Protein AF-A0A8D8XAL0-F1 (afdb_monomer_lite)

Foldseek 3Di:
DVVVVVVVVVVLVVVCVVPVVVSVVVVVVVVVVVVCCVVVVDPDPVDDPVVVVVVVVVVVVVVVVVVDDPPDVDDQDAEEQAQDPCVNCVVSVVVVCVVNVVVHHYHYDD

Organism: NCBI:txid428564

pLDDT: mean 86.27, std 8.91, range [58.38, 97.19]

Structure (mmCIF, N/CA/C/O backbone):
data_AF-A0A8D8XAL0-F1
#
_entry.id   AF-A0A8D8XAL0-F1
#
loop_
_atom_site.group_PDB
_atom_site.id
_atom_site.type_symbol
_atom_site.label_atom_id
_atom_site.label_alt_id
_atom_site.label_comp_id
_atom_site.label_asym_id
_atom_site.label_entity_id
_atom_site.label_seq_id
_atom_site.pdbx_PDB_ins_code
_atom_site.Cartn_x
_atom_site.Cartn_y
_atom_site.Cartn_z
_atom_site.occupancy
_atom_site.B_iso_or_equiv
_atom_site.auth_seq_id
_atom_site.auth_comp_id
_atom_site.auth_asym_id
_atom_site.auth_atom_id
_atom_site.pdbx_PDB_model_num
ATOM 1 N N . MET A 1 1 ? -0.672 12.861 -14.312 1.00 71.56 1 MET A N 1
ATOM 2 C CA . MET A 1 1 ? -0.509 11.414 -14.587 1.00 71.56 1 MET A CA 1
ATOM 3 C C . MET A 1 1 ? -0.178 11.139 -16.054 1.00 71.56 1 MET A C 1
ATOM 5 O O . MET A 1 1 ? 0.806 10.463 -16.315 1.00 71.56 1 MET A O 1
ATOM 9 N N . TRP A 1 2 ? -0.916 11.727 -17.004 1.00 88.50 2 TRP A N 1
ATOM 10 C CA . TRP A 1 2 ? -0.699 11.551 -18.450 1.00 88.50 2 TRP A CA 1
ATOM 11 C C . TRP A 1 2 ? 0.714 11.896 -18.945 1.00 88.50 2 TRP A C 1
ATOM 13 O O . TRP A 1 2 ? 1.293 11.114 -19.688 1.00 88.50 2 TRP A O 1
ATOM 23 N N . LEU A 1 3 ? 1.303 13.001 -18.471 1.00 94.25 3 LEU A N 1
ATOM 24 C CA . LEU A 1 3 ? 2.661 13.411 -18.860 1.00 94.25 3 LEU A CA 1
ATOM 25 C C . LEU A 1 3 ? 3.736 12.396 -18.430 1.00 94.25 3 LEU A C 1
ATOM 27 O O . LEU A 1 3 ? 4.666 12.099 -19.177 1.00 94.25 3 LEU A O 1
ATOM 31 N N . SER A 1 4 ? 3.598 11.835 -17.227 1.00 94.88 4 SER A N 1
ATOM 32 C CA . SER A 1 4 ? 4.514 10.812 -16.713 1.00 94.88 4 SER A CA 1
ATOM 33 C C . SER A 1 4 ? 4.370 9.500 -17.483 1.00 94.88 4 SER A C 1
ATOM 35 O O . SER A 1 4 ? 5.372 8.853 -17.774 1.00 94.88 4 SER A O 1
ATOM 37 N N . LEU A 1 5 ? 3.139 9.137 -17.863 1.00 93.75 5 LEU A N 1
ATOM 38 C CA . LEU A 1 5 ? 2.870 7.954 -18.679 1.00 93.75 5 LEU A CA 1
ATOM 39 C C . LEU A 1 5 ? 3.490 8.093 -20.076 1.00 93.75 5 LEU A C 1
ATOM 41 O O . LEU A 1 5 ? 4.211 7.199 -20.514 1.00 93.75 5 LEU A O 1
ATOM 45 N N . SER A 1 6 ? 3.278 9.229 -20.750 1.00 95.88 6 SER A N 1
ATOM 46 C CA . SER A 1 6 ? 3.880 9.483 -22.063 1.00 95.88 6 SER A CA 1
ATOM 47 C C . SER A 1 6 ? 5.408 9.520 -21.996 1.00 95.88 6 SER A C 1
ATOM 49 O O . SER A 1 6 ? 6.071 8.980 -22.878 1.00 95.88 6 SER A O 1
ATOM 51 N N . GLY A 1 7 ? 5.974 10.099 -20.932 1.00 96.50 7 GLY A N 1
ATOM 52 C CA . GLY A 1 7 ? 7.421 10.129 -20.713 1.00 96.50 7 GLY A CA 1
ATOM 53 C C . GLY A 1 7 ? 8.024 8.737 -20.510 1.00 96.50 7 GLY A C 1
ATOM 54 O O . GLY A 1 7 ? 9.049 8.422 -21.110 1.00 96.50 7 GLY A O 1
ATOM 55 N N . ALA A 1 8 ? 7.369 7.874 -19.728 1.00 94.62 8 ALA A N 1
ATOM 56 C CA . ALA A 1 8 ? 7.817 6.497 -19.521 1.00 94.62 8 ALA A CA 1
ATOM 57 C C . ALA A 1 8 ? 7.796 5.679 -20.825 1.00 94.62 8 ALA A C 1
ATOM 59 O O . ALA A 1 8 ? 8.757 4.964 -21.122 1.00 94.62 8 ALA A O 1
ATOM 60 N N . ILE A 1 9 ? 6.741 5.824 -21.637 1.00 95.69 9 ILE A N 1
ATOM 61 C CA . ILE A 1 9 ? 6.632 5.152 -22.941 1.00 95.69 9 ILE A CA 1
ATOM 62 C C . ILE A 1 9 ? 7.744 5.630 -23.877 1.00 95.69 9 ILE A C 1
ATOM 64 O O . ILE A 1 9 ? 8.467 4.805 -24.435 1.00 95.69 9 ILE A O 1
ATOM 68 N N . LEU A 1 10 ? 7.928 6.948 -24.005 1.00 96.56 10 LEU A N 1
ATOM 69 C C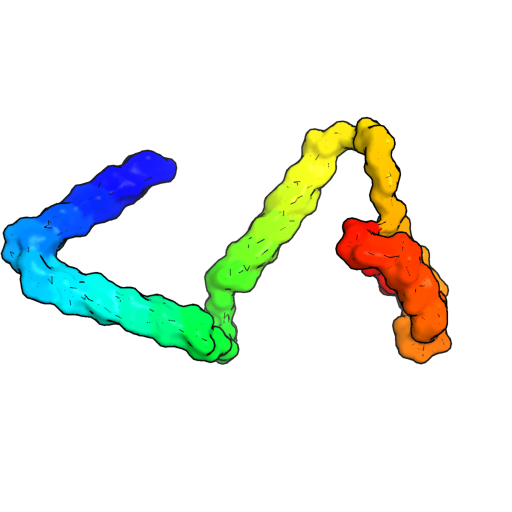A . LEU A 1 10 ? 8.963 7.526 -24.861 1.00 96.56 10 LEU A CA 1
ATOM 70 C C . LEU A 1 10 ? 10.366 7.056 -24.448 1.00 96.56 10 LEU A C 1
ATOM 72 O O . LEU A 1 10 ? 11.148 6.645 -25.301 1.00 96.56 10 LEU A O 1
ATOM 76 N N . CYS A 1 11 ? 10.665 7.057 -23.146 1.00 94.38 11 CYS A N 1
ATOM 77 C CA . CYS A 1 11 ? 11.941 6.579 -22.612 1.00 94.38 11 CYS A CA 1
ATOM 78 C C . CYS A 1 11 ? 12.196 5.109 -22.980 1.00 94.38 11 CYS A C 1
ATOM 80 O O . CYS A 1 11 ? 13.262 4.769 -23.493 1.00 94.38 11 CYS A O 1
ATOM 82 N N . THR A 1 12 ? 11.186 4.255 -22.802 1.00 92.94 12 THR A N 1
ATOM 83 C CA . THR A 1 12 ? 11.281 2.830 -23.141 1.00 92.94 12 THR A CA 1
ATOM 84 C C . THR A 1 12 ? 11.560 2.637 -24.633 1.00 92.94 12 THR A C 1
ATOM 86 O O . THR A 1 12 ? 12.460 1.884 -24.995 1.00 92.94 12 THR A O 1
ATOM 89 N N . VAL A 1 13 ? 10.860 3.368 -25.508 1.00 95.81 13 VAL A N 1
ATOM 90 C CA . VAL A 1 13 ? 11.074 3.302 -26.964 1.00 95.81 13 VAL A CA 1
ATOM 91 C C . VAL A 1 13 ? 12.504 3.701 -27.333 1.00 95.81 13 VAL A C 1
ATOM 93 O O . VAL A 1 13 ? 13.165 2.982 -28.078 1.00 95.81 13 VAL A O 1
ATOM 96 N N . VAL A 1 14 ? 13.015 4.805 -26.779 1.00 95.62 14 VAL A N 1
ATOM 97 C CA . VAL A 1 14 ? 14.382 5.271 -27.057 1.00 95.62 14 VAL A CA 1
ATOM 98 C C . VAL A 1 14 ? 15.433 4.259 -26.583 1.00 95.62 14 VAL A C 1
ATOM 100 O O . VAL A 1 14 ? 16.397 4.016 -27.307 1.00 95.62 14 VAL A O 1
ATOM 103 N N . MET A 1 15 ? 15.240 3.604 -25.431 1.00 95.00 15 MET A N 1
ATOM 104 C CA . MET A 1 15 ? 16.148 2.540 -24.969 1.00 95.00 15 MET A CA 1
ATOM 105 C C . MET A 1 15 ? 16.242 1.378 -25.969 1.00 95.00 15 MET A C 1
ATOM 107 O O . MET A 1 15 ? 17.344 0.911 -26.261 1.00 95.00 15 MET A O 1
ATOM 111 N N . PHE A 1 16 ? 15.110 0.942 -26.532 1.00 94.31 16 PHE A N 1
ATOM 112 C CA . PHE A 1 16 ? 15.084 -0.115 -27.548 1.00 94.31 16 PHE A CA 1
ATOM 113 C C . PHE A 1 16 ? 15.729 0.309 -28.873 1.00 94.31 16 PHE A C 1
ATOM 115 O O . PHE A 1 16 ? 16.386 -0.517 -29.507 1.00 94.31 16 PHE A O 1
ATOM 122 N N . LEU A 1 17 ? 15.576 1.577 -29.276 1.00 94.75 17 LEU A N 1
ATOM 123 C CA . LEU A 1 17 ? 16.189 2.114 -30.498 1.00 94.75 17 LEU A CA 1
ATOM 124 C C . LEU A 1 17 ? 17.723 2.150 -30.429 1.00 94.75 17 LEU A C 1
ATOM 126 O O . LEU A 1 17 ? 18.373 1.967 -31.454 1.00 94.75 17 LEU A O 1
ATOM 130 N N . ILE A 1 18 ? 18.302 2.375 -29.244 1.00 94.44 18 ILE A N 1
ATOM 131 C CA . ILE A 1 18 ? 19.762 2.420 -29.061 1.00 94.44 18 ILE A CA 1
ATOM 132 C C . ILE A 1 18 ? 20.358 1.007 -29.090 1.00 94.44 18 ILE A C 1
ATOM 134 O O . ILE A 1 18 ? 21.261 0.729 -29.876 1.00 94.44 18 ILE A O 1
ATOM 138 N N . CYS A 1 19 ? 19.888 0.112 -28.216 1.00 94.06 19 CYS A N 1
ATOM 139 C CA . CYS A 1 19 ? 20.345 -1.276 -28.180 1.00 94.06 19 CYS A CA 1
ATOM 140 C C . CYS A 1 19 ? 19.295 -2.176 -27.525 1.00 94.06 19 CYS A C 1
ATOM 142 O O . CYS A 1 19 ? 19.104 -2.189 -26.309 1.00 94.06 19 CYS A O 1
ATOM 144 N N . TRP A 1 20 ? 18.636 -2.987 -28.347 1.00 95.00 20 TRP A N 1
ATOM 145 C CA . TRP A 1 20 ? 17.563 -3.870 -27.898 1.00 95.00 20 TRP A CA 1
ATOM 146 C C . TRP A 1 20 ? 18.029 -4.968 -26.923 1.00 95.00 20 TRP A C 1
ATOM 148 O O . TRP A 1 20 ? 17.284 -5.333 -26.016 1.00 95.00 20 TRP A O 1
ATOM 158 N N . ILE A 1 21 ? 19.270 -5.458 -27.055 1.00 95.81 21 ILE A N 1
ATOM 159 C CA . ILE A 1 21 ? 19.818 -6.514 -26.182 1.00 95.81 21 ILE A CA 1
ATOM 160 C C . ILE A 1 21 ? 19.989 -5.994 -24.749 1.00 95.81 21 ILE A C 1
ATOM 162 O O . ILE A 1 21 ? 19.554 -6.638 -23.794 1.00 95.81 21 ILE A O 1
ATOM 166 N N . THR A 1 22 ? 20.593 -4.814 -24.579 1.00 94.00 22 THR A N 1
ATOM 167 C CA . THR A 1 22 ? 20.799 -4.223 -23.248 1.00 94.00 22 THR A CA 1
ATOM 168 C C . THR A 1 22 ? 19.482 -3.746 -22.632 1.00 94.00 22 THR A C 1
ATOM 170 O O . THR A 1 22 ? 19.291 -3.880 -21.421 1.00 94.00 22 THR A O 1
ATOM 173 N N . ALA A 1 23 ? 18.534 -3.270 -23.445 1.00 94.06 23 ALA A N 1
ATOM 174 C CA . ALA A 1 23 ? 17.188 -2.936 -22.985 1.00 94.06 23 ALA A CA 1
ATOM 175 C C . ALA A 1 23 ? 16.450 -4.170 -22.425 1.00 94.06 23 ALA A C 1
ATOM 177 O O . ALA A 1 23 ? 15.910 -4.117 -21.322 1.00 94.06 23 ALA A O 1
ATOM 178 N N . LEU A 1 24 ? 16.495 -5.314 -23.119 1.00 95.06 24 LEU A N 1
ATOM 179 C CA . LEU A 1 24 ? 15.897 -6.557 -22.618 1.00 95.06 24 LEU A CA 1
ATOM 180 C C . LEU A 1 24 ? 16.564 -7.047 -21.327 1.00 95.06 24 LEU A C 1
ATOM 182 O O . LEU A 1 24 ? 15.866 -7.409 -20.381 1.00 95.06 24 LEU A O 1
ATOM 186 N N . LEU A 1 25 ? 17.899 -7.015 -21.252 1.00 96.31 25 LEU A N 1
ATOM 187 C CA . LEU A 1 25 ? 18.627 -7.417 -20.044 1.00 96.31 25 LEU A CA 1
ATOM 188 C C . LEU A 1 25 ? 18.261 -6.559 -18.827 1.00 96.31 25 LEU A C 1
ATOM 190 O O . LEU A 1 25 ? 18.036 -7.098 -17.744 1.00 96.31 25 LEU A O 1
ATOM 194 N N . THR A 1 26 ? 18.170 -5.237 -18.994 1.00 94.69 26 THR A N 1
ATOM 195 C CA . THR A 1 26 ? 17.804 -4.333 -17.891 1.00 94.69 26 THR A CA 1
ATOM 196 C C . THR A 1 26 ? 16.363 -4.549 -17.433 1.00 94.69 26 THR A C 1
ATOM 198 O O . THR A 1 26 ? 16.125 -4.632 -16.229 1.00 94.69 26 THR A O 1
ATOM 201 N N . LEU A 1 27 ? 15.414 -4.733 -18.358 1.00 94.62 27 LEU A N 1
ATOM 202 C CA . LEU A 1 27 ? 14.023 -5.055 -18.019 1.00 94.62 27 LEU A CA 1
ATOM 203 C C . LEU A 1 27 ? 13.901 -6.376 -17.250 1.00 94.62 27 LEU A C 1
ATOM 205 O O . LEU A 1 27 ? 13.206 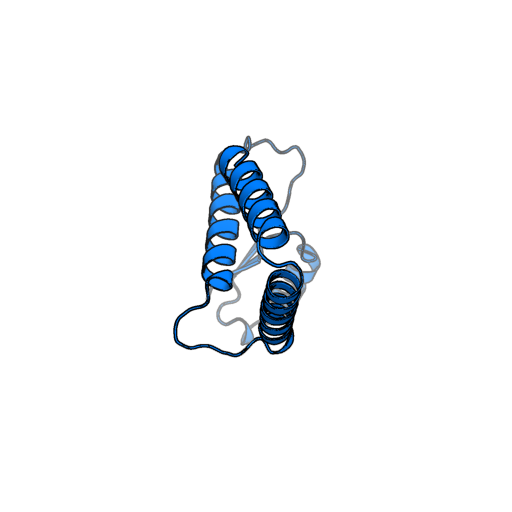-6.424 -16.235 1.00 94.62 27 LEU A O 1
ATOM 209 N N . ILE A 1 28 ? 14.600 -7.428 -17.688 1.00 96.69 28 ILE A N 1
ATOM 210 C CA . ILE A 1 28 ? 14.605 -8.729 -17.002 1.00 96.69 28 ILE A CA 1
ATOM 211 C C . ILE A 1 28 ? 15.191 -8.595 -15.593 1.00 96.69 28 ILE A C 1
ATOM 213 O O . ILE A 1 28 ? 14.613 -9.120 -14.643 1.00 96.69 28 ILE A O 1
ATOM 217 N N . LEU A 1 29 ? 16.305 -7.874 -15.434 1.00 97.19 29 LEU A N 1
ATOM 218 C CA . LEU A 1 29 ? 16.948 -7.675 -14.134 1.00 97.19 29 LEU A CA 1
ATOM 219 C C . LEU A 1 29 ? 16.032 -6.916 -13.166 1.00 97.19 29 LEU A C 1
ATOM 221 O O . LEU A 1 29 ? 15.855 -7.347 -12.026 1.00 97.19 29 LEU A O 1
ATOM 225 N N . ILE A 1 30 ? 15.414 -5.823 -13.623 1.00 95.75 30 ILE A N 1
ATOM 226 C CA . ILE A 1 30 ? 14.472 -5.034 -12.817 1.00 95.75 30 ILE A CA 1
ATOM 227 C C . ILE A 1 30 ? 13.271 -5.891 -12.405 1.00 95.75 30 ILE A C 1
ATOM 229 O O . ILE A 1 30 ? 12.879 -5.876 -11.238 1.00 95.75 30 ILE A O 1
ATOM 233 N N . LEU A 1 31 ? 12.710 -6.671 -13.334 1.00 95.88 31 LEU A N 1
ATOM 234 C CA . LEU A 1 31 ? 11.580 -7.553 -13.054 1.00 95.88 31 LEU A CA 1
ATOM 235 C C . LEU A 1 31 ? 11.954 -8.660 -12.058 1.00 95.88 31 LEU A C 1
ATOM 237 O O . LEU A 1 31 ? 11.204 -8.912 -11.117 1.00 95.88 31 LEU A O 1
ATOM 241 N N . ALA A 1 32 ? 13.126 -9.280 -12.207 1.00 96.50 32 ALA A N 1
ATOM 242 C CA . ALA A 1 32 ? 13.620 -10.287 -11.272 1.00 96.50 32 ALA A CA 1
ATOM 243 C C . ALA A 1 32 ? 13.802 -9.707 -9.862 1.00 96.50 32 ALA A C 1
ATOM 245 O O . ALA A 1 32 ? 13.325 -10.294 -8.891 1.00 96.50 32 ALA A O 1
ATOM 246 N N . LEU A 1 33 ? 14.424 -8.530 -9.744 1.00 94.50 33 LEU A N 1
ATOM 247 C CA . LEU A 1 33 ? 14.592 -7.840 -8.465 1.00 94.50 33 LEU A CA 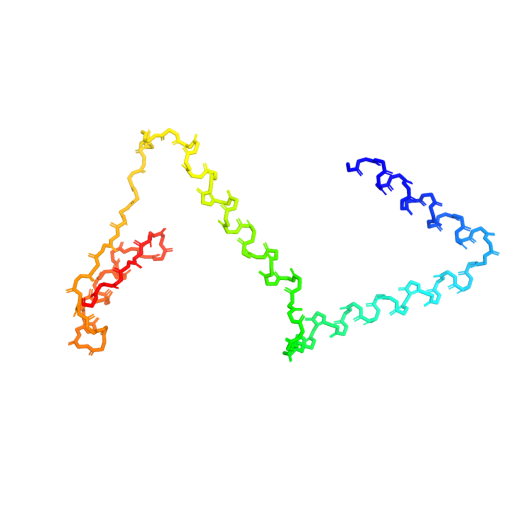1
ATOM 248 C C . LEU A 1 33 ? 13.236 -7.509 -7.826 1.00 94.50 33 LEU A C 1
ATOM 250 O O . LEU A 1 33 ? 13.037 -7.763 -6.638 1.00 94.50 33 LEU A O 1
ATOM 254 N N . TYR A 1 34 ? 12.294 -6.991 -8.617 1.00 92.56 34 TYR A N 1
ATOM 255 C CA . TYR A 1 34 ? 10.939 -6.694 -8.159 1.00 92.56 34 TYR A CA 1
ATOM 256 C C . TYR A 1 34 ? 10.245 -7.942 -7.599 1.00 92.56 34 TYR A C 1
ATOM 258 O O . TYR A 1 34 ? 9.739 -7.912 -6.476 1.00 92.56 34 TYR A O 1
ATOM 266 N N . LEU A 1 35 ? 10.276 -9.058 -8.334 1.00 94.00 35 LEU A N 1
ATOM 267 C CA . LEU A 1 35 ? 9.683 -10.316 -7.882 1.00 94.00 35 LEU A CA 1
ATOM 268 C C . LEU A 1 35 ? 10.350 -10.826 -6.600 1.00 94.00 35 LEU A C 1
ATOM 270 O O . LEU A 1 35 ? 9.650 -11.222 -5.669 1.00 94.00 35 LEU A O 1
ATOM 274 N N . ILE A 1 36 ? 11.682 -10.771 -6.508 1.00 92.56 36 ILE A N 1
ATOM 275 C CA . ILE A 1 36 ? 12.413 -11.175 -5.298 1.00 92.56 36 ILE A CA 1
ATOM 276 C C . ILE A 1 36 ? 11.919 -10.385 -4.081 1.00 92.56 36 ILE A C 1
ATOM 278 O O . ILE A 1 36 ? 11.610 -10.993 -3.056 1.00 92.56 36 ILE A O 1
ATOM 282 N N . ILE A 1 37 ? 11.793 -9.060 -4.192 1.00 89.62 37 ILE A N 1
ATOM 283 C CA . ILE A 1 37 ? 11.328 -8.200 -3.094 1.00 89.62 37 ILE A CA 1
ATOM 284 C C . ILE A 1 37 ? 9.894 -8.563 -2.686 1.00 89.62 37 ILE A C 1
ATOM 286 O O . ILE A 1 37 ? 9.619 -8.745 -1.497 1.00 89.62 37 ILE A O 1
ATOM 290 N N . VAL A 1 38 ? 8.990 -8.719 -3.658 1.00 86.50 38 VAL A N 1
ATOM 291 C CA . VAL A 1 38 ? 7.572 -9.020 -3.401 1.00 86.50 38 VAL A CA 1
ATOM 292 C C . VAL A 1 38 ? 7.386 -10.391 -2.745 1.00 86.50 38 VAL A C 1
ATOM 294 O O . VAL A 1 38 ? 6.577 -10.521 -1.825 1.00 86.50 38 VAL A O 1
ATOM 297 N N . TYR A 1 39 ? 8.135 -11.410 -3.173 1.00 88.25 39 TYR A N 1
ATOM 298 C CA . TYR A 1 39 ? 8.007 -12.763 -2.624 1.00 88.25 39 TYR A CA 1
ATOM 299 C C . TYR A 1 39 ? 8.743 -12.962 -1.304 1.00 88.25 39 TYR A C 1
ATOM 301 O O . TYR A 1 39 ? 8.287 -13.737 -0.465 1.00 88.25 39 TYR A O 1
ATOM 309 N N . ARG A 1 40 ? 9.905 -12.328 -1.115 1.00 85.00 40 ARG A N 1
ATOM 310 C CA . ARG A 1 40 ? 10.698 -12.503 0.109 1.00 85.00 40 ARG A CA 1
ATOM 311 C C . ARG A 1 40 ? 10.196 -11.656 1.268 1.00 85.00 40 ARG A C 1
ATOM 313 O O . ARG A 1 40 ? 10.501 -12.031 2.390 1.00 85.00 40 ARG A O 1
ATOM 320 N N . LYS A 1 41 ? 9.457 -10.566 1.004 1.00 79.38 41 LYS A N 1
ATOM 321 C CA . LYS A 1 41 ? 8.953 -9.617 2.016 1.00 79.38 41 LYS A CA 1
ATOM 322 C C . LYS A 1 41 ? 9.962 -9.405 3.160 1.00 79.38 41 LYS A C 1
ATOM 324 O O . LYS A 1 41 ? 9.636 -9.702 4.304 1.00 79.38 41 LYS A O 1
ATOM 329 N N . PRO A 1 42 ? 11.206 -8.992 2.858 1.00 77.88 42 PRO A N 1
ATOM 330 C CA . PRO A 1 42 ? 12.226 -8.868 3.887 1.00 77.88 42 PRO A CA 1
ATOM 331 C C . PRO A 1 42 ? 11.786 -7.843 4.937 1.00 77.88 42 PRO A C 1
ATOM 333 O O . PRO A 1 42 ? 11.361 -6.739 4.584 1.00 77.88 42 PRO A O 1
ATOM 336 N N . ASP A 1 43 ? 11.912 -8.203 6.213 1.00 72.19 43 ASP A N 1
ATOM 337 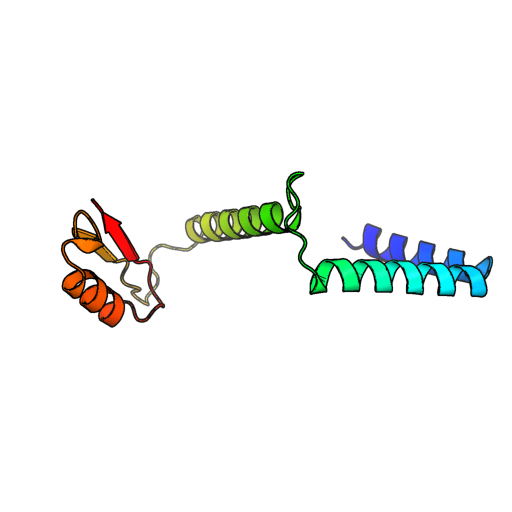C CA . ASP A 1 43 ? 11.675 -7.289 7.327 1.00 72.19 43 ASP A CA 1
ATOM 338 C C . ASP A 1 43 ? 12.816 -6.272 7.377 1.00 72.19 43 ASP A C 1
ATOM 340 O O . ASP A 1 43 ? 13.902 -6.524 7.901 1.00 72.19 43 ASP A O 1
ATOM 344 N N . VAL A 1 44 ? 12.589 -5.125 6.743 1.00 72.44 44 VAL A N 1
ATOM 345 C CA . VAL A 1 44 ? 13.582 -4.060 6.626 1.00 72.44 44 VAL A CA 1
ATOM 346 C C . VAL A 1 44 ? 13.369 -2.987 7.691 1.00 72.44 44 VAL A C 1
ATOM 348 O O . VAL A 1 44 ? 12.268 -2.472 7.876 1.00 72.44 44 VAL A O 1
ATOM 351 N N . ASN A 1 45 ? 14.445 -2.611 8.379 1.00 71.69 45 ASN A N 1
ATOM 352 C CA . ASN A 1 45 ? 14.439 -1.619 9.461 1.00 71.69 45 ASN A CA 1
ATOM 353 C C . ASN A 1 45 ? 14.499 -0.156 8.976 1.00 71.69 45 ASN A C 1
ATOM 355 O O . ASN A 1 45 ? 14.243 0.753 9.759 1.00 71.69 45 ASN A O 1
ATOM 359 N N . TRP A 1 46 ? 14.794 0.091 7.696 1.00 68.75 46 TRP A N 1
ATOM 360 C CA . TRP A 1 46 ? 14.867 1.435 7.098 1.00 68.75 46 TRP A CA 1
ATOM 361 C C . TRP A 1 46 ? 13.513 2.005 6.640 1.00 68.75 46 TRP A C 1
ATOM 363 O O . TRP A 1 46 ? 13.463 3.011 5.935 1.00 68.75 46 TRP A O 1
ATOM 373 N N . GLY A 1 47 ? 12.410 1.389 7.068 1.00 67.69 47 GLY A N 1
ATOM 374 C CA . GLY A 1 47 ? 11.058 1.816 6.726 1.00 67.69 47 GLY A CA 1
ATOM 375 C C . GLY A 1 47 ? 10.629 1.347 5.335 1.00 67.69 47 GLY A C 1
ATOM 376 O O . GLY A 1 47 ? 11.377 1.400 4.360 1.00 67.69 47 GLY A O 1
ATOM 377 N N . SER A 1 48 ? 9.391 0.864 5.241 1.00 79.94 48 SER A N 1
ATOM 378 C CA . SER A 1 48 ? 8.797 0.388 3.993 1.00 79.94 48 SER A CA 1
ATOM 379 C C . SER A 1 48 ? 7.886 1.457 3.396 1.00 79.94 48 SER A C 1
ATOM 381 O O . SER A 1 48 ? 6.927 1.902 4.031 1.00 79.94 48 SER A O 1
ATOM 383 N N . THR A 1 49 ? 8.131 1.840 2.141 1.00 81.25 49 THR A N 1
ATOM 384 C CA . THR A 1 49 ? 7.224 2.724 1.389 1.00 81.25 49 THR A CA 1
ATOM 385 C C . THR A 1 49 ? 5.826 2.120 1.253 1.00 81.25 49 THR A C 1
ATOM 387 O O . THR A 1 49 ? 4.845 2.859 1.242 1.00 81.25 49 THR A O 1
ATOM 390 N N . ALA A 1 50 ? 5.707 0.788 1.234 1.00 82.25 50 ALA A N 1
ATOM 391 C CA . ALA A 1 50 ? 4.418 0.101 1.205 1.00 82.25 50 ALA A CA 1
ATOM 392 C C . ALA A 1 50 ? 3.620 0.305 2.505 1.00 82.25 50 ALA A C 1
ATOM 394 O O . ALA A 1 50 ? 2.406 0.513 2.460 1.00 82.25 50 ALA A O 1
ATOM 395 N N . GLN A 1 51 ? 4.289 0.313 3.663 1.00 81.38 51 GLN A N 1
ATOM 396 C CA . GLN A 1 51 ? 3.644 0.603 4.947 1.00 81.38 51 GLN A CA 1
ATOM 397 C C . GLN A 1 51 ? 3.180 2.063 5.012 1.00 81.38 51 GLN A C 1
ATOM 399 O O . GLN A 1 51 ? 2.044 2.333 5.399 1.00 81.38 51 GLN A O 1
ATOM 404 N N . ALA A 1 52 ? 4.021 2.997 4.556 1.00 86.06 52 ALA A N 1
ATOM 405 C CA . ALA A 1 52 ? 3.655 4.410 4.463 1.00 86.06 52 ALA A CA 1
ATOM 406 C C . ALA A 1 52 ? 2.461 4.637 3.519 1.00 86.06 52 ALA A C 1
ATOM 408 O O . ALA A 1 52 ? 1.568 5.425 3.829 1.00 86.06 52 ALA A O 1
ATOM 409 N N . GLN A 1 53 ? 2.411 3.917 2.394 1.00 88.94 53 GLN A N 1
ATOM 410 C CA . GLN A 1 53 ? 1.290 3.983 1.462 1.00 88.94 53 GLN A CA 1
ATOM 411 C C . GLN A 1 53 ? 0.006 3.422 2.076 1.00 88.94 53 GLN A C 1
ATOM 413 O O . GLN A 1 53 ? -1.038 4.049 1.957 1.00 88.94 53 GLN A O 1
ATOM 418 N N . THR A 1 54 ? 0.085 2.295 2.787 1.00 89.06 54 THR A N 1
ATOM 419 C CA . THR A 1 54 ? -1.074 1.705 3.481 1.00 89.06 54 THR A CA 1
ATOM 420 C C . THR A 1 54 ? -1.652 2.678 4.509 1.00 89.06 54 THR A C 1
ATOM 422 O O . THR A 1 54 ? -2.863 2.877 4.557 1.00 89.06 54 THR A O 1
ATOM 425 N N . TYR A 1 55 ? -0.787 3.342 5.285 1.00 90.19 55 TYR A N 1
ATOM 426 C CA . TYR A 1 55 ? -1.203 4.379 6.230 1.00 90.19 55 TYR A CA 1
ATOM 427 C C . TYR A 1 55 ? -1.885 5.558 5.527 1.00 90.19 55 TYR A C 1
ATOM 429 O O . TYR A 1 55 ? -2.952 5.992 5.954 1.00 90.19 55 TYR A O 1
ATOM 437 N N . ARG A 1 56 ? -1.307 6.055 4.425 1.00 92.44 56 ARG A N 1
ATOM 438 C CA . ARG A 1 56 ? -1.922 7.133 3.636 1.00 92.44 56 ARG A CA 1
ATOM 439 C C . ARG A 1 56 ? -3.278 6.734 3.075 1.00 92.44 56 ARG A C 1
ATOM 441 O O . ARG A 1 56 ? -4.215 7.503 3.215 1.00 92.44 56 ARG A O 1
ATOM 448 N N . SER A 1 57 ? -3.404 5.533 2.516 1.00 93.81 57 SER A N 1
ATOM 449 C CA . SER A 1 57 ? -4.681 5.031 2.008 1.00 93.81 57 SER A CA 1
ATOM 450 C C . SER A 1 57 ? -5.730 4.905 3.114 1.00 93.81 57 SER A C 1
ATOM 452 O O . SER A 1 57 ? -6.883 5.263 2.895 1.00 93.81 57 SER A O 1
ATOM 454 N N . ALA A 1 58 ? -5.346 4.452 4.312 1.00 92.69 58 ALA A N 1
ATOM 455 C CA . ALA A 1 58 ? -6.248 4.423 5.461 1.00 92.69 58 ALA A CA 1
ATOM 456 C C . ALA A 1 58 ? -6.677 5.839 5.887 1.00 92.69 58 ALA A C 1
ATOM 458 O O . ALA A 1 58 ? -7.858 6.075 6.127 1.00 92.69 58 ALA A O 1
ATOM 459 N N . LEU A 1 59 ? -5.743 6.793 5.930 1.00 93.12 59 LEU A N 1
ATOM 460 C CA . LEU A 1 59 ? -6.028 8.187 6.271 1.00 93.12 59 LEU A CA 1
ATOM 461 C C . LEU A 1 59 ? -6.952 8.855 5.244 1.00 93.12 59 LEU A C 1
ATOM 463 O O . LEU A 1 59 ? -7.918 9.508 5.627 1.00 93.12 59 LEU A O 1
ATOM 467 N N . GLU A 1 60 ? -6.688 8.661 3.951 1.00 93.94 60 GLU A N 1
ATOM 468 C CA . GLU A 1 60 ? -7.537 9.145 2.858 1.00 93.94 60 GLU A CA 1
ATOM 469 C C . GLU A 1 60 ? -8.940 8.532 2.932 1.00 93.94 60 GLU A C 1
ATOM 471 O O . GLU A 1 60 ? -9.926 9.249 2.768 1.00 93.94 60 GLU A O 1
ATOM 476 N N . ALA A 1 61 ? -9.053 7.235 3.246 1.00 90.38 61 ALA A N 1
ATOM 477 C CA . ALA A 1 61 ? -10.343 6.577 3.442 1.00 90.38 61 ALA A CA 1
ATOM 478 C C . ALA A 1 61 ? -11.123 7.188 4.618 1.00 90.38 61 ALA A C 1
ATOM 480 O O . ALA A 1 61 ? -12.303 7.502 4.471 1.00 90.38 61 ALA A O 1
ATOM 481 N N . VAL A 1 62 ? -10.466 7.426 5.759 1.00 89.38 62 VAL A N 1
ATOM 482 C CA . VAL A 1 62 ? -11.080 8.086 6.926 1.00 89.38 62 VAL A CA 1
ATOM 483 C C . VAL A 1 62 ? -11.491 9.525 6.601 1.00 89.38 62 VAL A C 1
ATOM 485 O O . VAL A 1 62 ? -12.592 9.945 6.945 1.00 89.38 62 VAL A O 1
ATOM 488 N N . GLN A 1 63 ? -10.654 10.283 5.894 1.00 91.75 63 GLN A N 1
ATOM 489 C CA . GLN A 1 63 ? -10.993 11.641 5.467 1.00 91.75 63 GLN A CA 1
ATOM 490 C C . GLN A 1 63 ? -12.160 11.657 4.467 1.00 91.75 63 GLN A C 1
ATOM 492 O O . GLN A 1 63 ? -12.984 12.575 4.493 1.00 91.75 63 GLN A O 1
ATOM 497 N N . GLY A 1 64 ? -12.261 10.638 3.612 1.00 87.88 64 GLY A N 1
ATOM 498 C CA . GLY A 1 64 ? -13.397 10.432 2.720 1.00 87.88 64 GLY A CA 1
ATOM 499 C C . GLY A 1 64 ? -14.711 10.238 3.479 1.00 87.88 64 GLY A C 1
ATOM 500 O O . GLY A 1 64 ? -15.717 10.820 3.084 1.00 87.88 64 GLY A O 1
ATOM 501 N N . LEU A 1 65 ? -14.695 9.513 4.606 1.00 83.69 65 LEU A N 1
ATOM 502 C CA . LEU A 1 65 ? -15.883 9.318 5.451 1.00 83.69 65 LEU A CA 1
ATOM 503 C C . LEU A 1 65 ? -16.445 10.635 6.007 1.00 83.69 65 LEU A C 1
ATOM 505 O O . LEU A 1 65 ? -17.658 10.752 6.134 1.00 83.69 65 LEU A O 1
ATOM 509 N N . ASN A 1 66 ? -15.607 11.649 6.257 1.00 83.69 66 ASN A N 1
ATOM 510 C CA . ASN A 1 66 ? -16.077 12.969 6.707 1.00 83.69 66 ASN A CA 1
ATOM 511 C C . ASN A 1 66 ? -16.887 13.735 5.646 1.00 83.69 66 ASN A C 1
ATOM 513 O O . ASN A 1 66 ? -17.585 14.684 5.987 1.00 83.69 66 ASN A O 1
ATOM 517 N N . HIS A 1 67 ? -16.768 13.370 4.367 1.00 81.88 67 HIS A N 1
ATOM 518 C CA . HIS A 1 67 ? -17.491 14.019 3.268 1.00 81.88 67 HIS A CA 1
ATOM 519 C C . HIS A 1 67 ? -18.793 13.289 2.903 1.00 81.88 67 HIS A C 1
ATOM 521 O O . HIS A 1 67 ? -19.518 13.742 2.019 1.00 81.88 67 HIS A O 1
ATOM 527 N N . VAL A 1 68 ? -19.082 12.151 3.543 1.00 78.56 68 VAL A N 1
ATOM 528 C CA . VAL A 1 68 ? -20.313 11.388 3.318 1.00 78.56 68 VAL A CA 1
ATOM 529 C C . VAL A 1 68 ? -21.434 12.009 4.146 1.00 78.56 68 VAL A C 1
ATOM 531 O O . VAL A 1 68 ? -21.262 12.271 5.334 1.00 78.56 68 VAL A O 1
ATOM 534 N N . GLU A 1 69 ? -22.591 12.243 3.525 1.00 70.25 69 GLU A N 1
ATOM 535 C CA . GLU A 1 69 ? -23.769 12.740 4.235 1.00 70.25 69 GLU A CA 1
ATOM 536 C C . GLU A 1 69 ? -24.182 11.759 5.343 1.00 70.25 69 GLU A C 1
ATOM 538 O O . GLU A 1 69 ? -24.342 10.560 5.112 1.00 70.25 69 GLU A O 1
ATOM 543 N N . GLU A 1 70 ? -24.393 12.289 6.549 1.00 61.84 70 GLU A N 1
ATOM 544 C CA . GLU A 1 70 ? -24.653 11.530 7.784 1.00 61.84 70 GLU A CA 1
ATOM 545 C C . GLU A 1 70 ? -25.898 10.618 7.692 1.00 61.84 70 GLU A C 1
ATOM 547 O O . GLU A 1 70 ? -26.036 9.642 8.427 1.00 61.84 70 GLU A O 1
ATOM 552 N N . HIS A 1 71 ? -26.798 10.892 6.742 1.00 59.66 71 HIS A N 1
ATOM 553 C CA . HIS A 1 71 ? -28.052 10.167 6.533 1.00 59.66 71 HIS A CA 1
ATOM 554 C C . HIS A 1 71 ? -27.918 8.986 5.559 1.00 59.66 71 HIS A C 1
ATOM 556 O O . HIS A 1 71 ? -28.679 8.842 4.595 1.00 59.66 71 HIS A O 1
ATOM 562 N N . VAL A 1 72 ? -26.990 8.071 5.837 1.00 58.38 72 VAL A N 1
ATOM 563 C CA . VAL A 1 72 ? -27.029 6.738 5.226 1.00 58.38 72 VAL A CA 1
ATOM 564 C C . VAL A 1 72 ? -28.291 6.019 5.704 1.00 58.38 72 VAL A C 1
ATOM 566 O O . VAL A 1 72 ? -28.427 5.658 6.868 1.00 58.38 72 VAL A O 1
ATOM 569 N N . LYS A 1 73 ? -29.219 5.743 4.781 1.00 63.97 73 LYS A N 1
ATOM 570 C CA . LYS A 1 73 ? -30.435 4.938 5.036 1.00 63.97 73 LYS A CA 1
ATOM 571 C C . LYS A 1 73 ? -30.136 3.486 5.454 1.00 63.97 73 LYS A C 1
ATOM 573 O O . LYS A 1 73 ? -31.062 2.712 5.673 1.00 63.97 73 LYS A O 1
ATOM 578 N N . ASN A 1 74 ? -28.859 3.116 5.550 1.00 70.81 74 ASN A N 1
ATOM 579 C CA . ASN A 1 74 ? -28.377 1.814 5.971 1.00 70.81 74 ASN A CA 1
ATOM 580 C C . ASN A 1 74 ? -27.572 1.979 7.269 1.00 70.81 74 ASN A C 1
ATOM 582 O O . ASN A 1 74 ? -26.456 2.495 7.252 1.00 70.81 74 ASN A O 1
ATOM 586 N N . TYR A 1 75 ? -28.156 1.572 8.394 1.00 70.44 75 TYR A N 1
ATOM 587 C CA . TYR A 1 75 ? -27.502 1.628 9.699 1.00 70.44 75 TYR A CA 1
ATOM 588 C C . TYR A 1 75 ? -26.424 0.541 9.807 1.00 70.44 75 TYR A C 1
ATOM 590 O O . TYR A 1 75 ? -26.711 -0.641 9.616 1.00 70.44 75 TYR A O 1
ATOM 598 N N . GLN A 1 76 ? -25.194 0.934 10.145 1.00 75.94 76 GLN A N 1
ATOM 599 C CA . GLN A 1 76 ? -24.078 0.022 10.403 1.00 75.94 76 GLN A CA 1
ATOM 600 C C . GLN A 1 76 ? -23.603 0.224 11.856 1.00 75.94 76 GLN A C 1
ATOM 602 O O . GLN A 1 76 ? -23.056 1.283 12.168 1.00 75.94 76 GLN A O 1
ATOM 607 N N . PRO A 1 77 ? -23.840 -0.740 12.769 1.00 79.19 77 PRO A N 1
ATO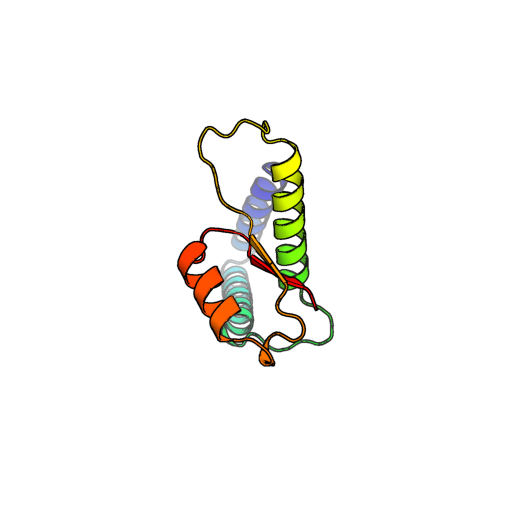M 608 C CA . PRO A 1 77 ? -23.649 -0.534 14.205 1.00 79.19 77 PRO A CA 1
ATOM 609 C C . PRO A 1 77 ? -22.169 -0.473 14.585 1.00 79.19 77 PRO A C 1
ATOM 611 O O . PRO A 1 77 ? -21.487 -1.492 14.538 1.00 79.19 77 PRO A O 1
ATOM 614 N N . GLN A 1 78 ? -21.671 0.684 15.016 1.00 85.38 78 GLN A N 1
ATOM 615 C CA . GLN A 1 78 ? -20.343 0.798 15.632 1.00 85.38 78 GLN A CA 1
ATOM 616 C C . GLN A 1 78 ? -20.452 0.421 17.114 1.00 85.38 78 GLN A C 1
ATOM 618 O O . GLN A 1 78 ? -21.230 1.029 17.848 1.00 85.38 78 GLN A O 1
ATOM 623 N N . ILE A 1 79 ? -19.727 -0.613 17.545 1.00 86.19 79 ILE A N 1
ATOM 624 C CA . ILE A 1 79 ? -19.882 -1.202 18.881 1.00 86.19 79 ILE A CA 1
ATOM 625 C C . ILE A 1 79 ? -18.658 -0.861 19.733 1.00 86.19 79 ILE A C 1
ATOM 627 O O . ILE A 1 79 ? -17.542 -1.282 19.432 1.00 86.19 79 ILE A O 1
ATOM 631 N N . LEU A 1 80 ? -18.882 -0.137 20.828 1.00 88.69 80 LEU A N 1
ATOM 632 C CA . LEU A 1 80 ? -17.907 0.053 21.899 1.00 88.69 80 LEU A CA 1
ATOM 633 C C . LEU A 1 80 ? -18.188 -0.972 23.003 1.00 88.69 80 LEU A C 1
ATOM 635 O O . LEU A 1 80 ? -19.253 -0.951 23.620 1.00 88.69 80 LEU A O 1
ATOM 639 N N . VAL A 1 81 ? -17.254 -1.891 23.235 1.00 87.81 81 VAL A N 1
ATOM 640 C CA . VAL A 1 81 ? -17.388 -2.959 24.228 1.00 87.81 81 VAL A CA 1
ATOM 641 C C . VAL A 1 81 ? -16.595 -2.588 25.481 1.00 87.81 81 VAL A C 1
ATOM 643 O O . VAL A 1 81 ? -15.367 -2.540 25.465 1.00 87.81 81 VAL A O 1
ATOM 646 N N . LEU A 1 82 ? -17.303 -2.361 26.588 1.00 86.94 82 LEU A N 1
ATOM 647 C CA . LEU A 1 82 ? -16.720 -2.017 27.890 1.00 86.94 82 LEU A CA 1
ATOM 648 C C . LEU A 1 82 ? -16.295 -3.288 28.648 1.00 86.94 82 LEU A C 1
ATOM 650 O O . LEU A 1 82 ? -16.908 -3.692 29.642 1.00 86.94 82 LEU A O 1
ATOM 654 N N . THR A 1 83 ? -15.292 -3.991 28.123 1.00 84.69 83 THR A N 1
ATOM 655 C CA . THR A 1 83 ? -14.817 -5.265 28.692 1.00 84.69 83 THR A CA 1
ATOM 656 C C . THR A 1 83 ? -13.818 -5.100 29.821 1.00 84.69 83 THR A C 1
ATOM 658 O O . THR A 1 83 ? -13.627 -6.048 30.586 1.00 84.69 83 THR A O 1
ATOM 661 N N . GLY A 1 84 ? -13.177 -3.940 29.932 1.00 85.12 84 GLY A N 1
ATOM 662 C CA . GLY A 1 84 ? -11.941 -3.846 30.681 1.00 85.12 84 GLY A CA 1
ATOM 663 C C . GLY A 1 84 ? -10.798 -4.496 29.901 1.00 85.12 84 GLY A C 1
ATOM 664 O O . GLY A 1 84 ? -10.773 -4.491 28.667 1.00 85.12 84 GLY A O 1
ATOM 665 N N . LEU A 1 85 ? -9.896 -5.167 30.619 1.00 83.06 85 LEU A N 1
ATOM 666 C CA . LEU A 1 85 ? -8.928 -6.086 30.018 1.00 83.06 85 LEU A CA 1
ATOM 667 C C . LEU A 1 85 ? -9.658 -7.103 29.113 1.00 83.06 85 LEU A C 1
ATOM 669 O O . LEU A 1 85 ? -10.507 -7.842 29.616 1.00 83.06 85 LEU A O 1
ATOM 673 N N . PRO A 1 86 ? -9.314 -7.215 27.816 1.00 81.75 86 PRO A N 1
ATOM 674 C CA . PRO A 1 86 ? -10.005 -8.121 26.897 1.00 81.75 86 PRO A CA 1
ATOM 675 C C . PRO A 1 86 ? -10.015 -9.579 27.379 1.00 81.75 86 PRO A C 1
AT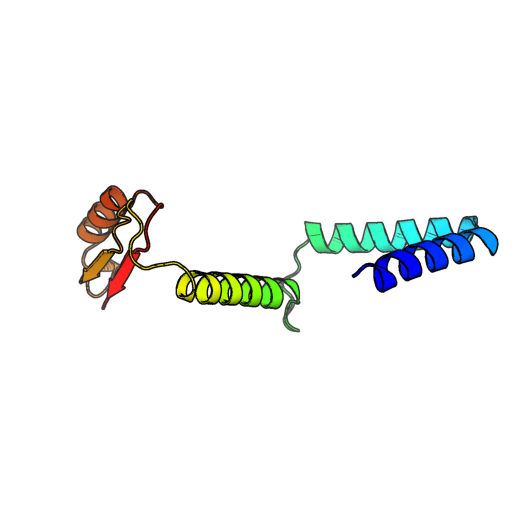OM 677 O O . PRO A 1 86 ? -11.005 -10.296 27.248 1.00 81.75 86 PRO A O 1
ATOM 680 N N . SER A 1 87 ? -8.929 -9.994 28.035 1.00 83.31 87 SER A N 1
ATOM 681 C CA . SER A 1 87 ? -8.785 -11.324 28.630 1.00 83.31 87 SER A CA 1
ATOM 682 C C . SER A 1 87 ? -9.674 -11.561 29.856 1.00 83.31 87 SER A C 1
ATOM 684 O O . SER A 1 87 ? -9.876 -12.709 30.238 1.00 83.31 87 SER A O 1
ATOM 686 N N . ALA A 1 88 ? -10.200 -10.511 30.494 1.00 85.12 88 ALA A N 1
ATOM 687 C CA . ALA A 1 88 ? -11.035 -10.637 31.687 1.00 85.12 88 ALA A CA 1
ATOM 688 C C . ALA A 1 88 ? -12.480 -11.046 31.358 1.00 85.12 88 ALA A C 1
ATOM 690 O O . ALA A 1 88 ? -13.141 -11.669 32.188 1.00 85.12 88 ALA A O 1
ATOM 691 N N . ARG A 1 89 ? -12.987 -10.701 30.163 1.00 86.56 89 ARG A N 1
ATOM 692 C CA . ARG A 1 89 ? -14.374 -10.975 29.739 1.00 86.56 89 ARG A CA 1
ATOM 693 C C . ARG A 1 89 ? -14.463 -11.396 28.261 1.00 86.56 89 ARG A C 1
ATOM 695 O O . ARG A 1 89 ? -15.117 -10.709 27.475 1.00 86.56 89 ARG A O 1
ATOM 702 N N . PRO A 1 90 ? -13.877 -12.545 27.873 1.00 86.81 90 PRO A N 1
ATOM 703 C CA . PRO A 1 90 ? -13.863 -12.998 26.478 1.00 86.81 90 PRO A CA 1
ATOM 704 C C . PRO A 1 90 ? -15.272 -13.235 25.908 1.00 86.81 90 PRO A C 1
ATOM 706 O O . PRO A 1 90 ? -15.543 -12.858 24.774 1.00 86.81 90 PRO A O 1
ATOM 709 N N . ALA A 1 91 ? -16.212 -13.738 26.718 1.00 86.44 91 ALA A N 1
ATOM 710 C CA . ALA A 1 91 ? -17.587 -14.002 26.279 1.00 86.44 91 ALA A CA 1
ATOM 711 C C . ALA A 1 91 ? -18.332 -12.744 25.785 1.00 86.44 91 ALA A C 1
ATOM 713 O O . ALA A 1 91 ? -19.199 -12.833 24.918 1.00 86.44 91 ALA A O 1
ATOM 714 N N . LEU A 1 92 ? -17.993 -11.565 26.321 1.00 86.38 92 LEU A N 1
ATOM 715 C CA . LEU A 1 92 ? -18.610 -10.301 25.917 1.00 86.38 92 LEU A CA 1
ATOM 716 C C . LEU A 1 92 ? -18.055 -9.810 24.569 1.00 86.38 92 LEU A C 1
ATOM 718 O O . LEU A 1 92 ? -18.795 -9.245 23.766 1.00 86.38 92 LEU A O 1
ATOM 722 N N . ILE A 1 93 ? -16.774 -10.082 24.303 1.00 87.94 93 ILE A N 1
ATOM 723 C CA . ILE A 1 93 ? -16.115 -9.801 23.020 1.00 87.94 93 ILE A CA 1
ATOM 724 C C . ILE A 1 93 ? -16.659 -10.733 21.940 1.00 87.94 93 ILE A C 1
ATOM 726 O O . ILE A 1 93 ? -17.000 -10.266 20.856 1.00 87.94 93 ILE A O 1
ATOM 730 N N . ASP A 1 94 ? -16.810 -12.023 22.247 1.00 88.00 94 ASP A N 1
ATOM 731 C CA . ASP A 1 94 ? -17.396 -12.998 21.324 1.00 88.00 94 ASP A CA 1
ATOM 732 C C . ASP A 1 94 ? -18.839 -12.629 20.972 1.00 88.00 94 ASP A C 1
ATOM 734 O O . ASP A 1 94 ? -19.222 -12.646 19.803 1.00 88.00 94 ASP A O 1
ATOM 738 N N . PHE A 1 95 ? -19.633 -12.207 21.958 1.00 89.12 95 PHE A N 1
ATOM 739 C CA . PHE A 1 95 ? -20.986 -11.715 21.716 1.00 89.12 95 PHE A CA 1
ATOM 740 C C . PHE A 1 95 ? -21.003 -10.475 20.810 1.00 89.12 95 PHE A C 1
ATOM 742 O O . PHE A 1 95 ? -21.751 -10.429 19.833 1.00 89.12 95 PHE A O 1
ATOM 749 N N . ALA A 1 96 ? -20.147 -9.488 21.082 1.00 87.88 96 ALA A N 1
ATOM 750 C CA . ALA A 1 96 ? -20.034 -8.296 20.247 1.00 87.88 96 ALA A CA 1
ATOM 751 C C . ALA A 1 96 ? -19.547 -8.620 18.820 1.00 87.88 96 ALA A C 1
ATOM 753 O O . ALA A 1 96 ? -20.047 -8.044 17.853 1.00 87.88 96 ALA A O 1
ATOM 754 N N . SER A 1 97 ? -18.636 -9.586 18.675 1.00 87.06 97 SER A N 1
ATOM 755 C CA . SER A 1 97 ? -18.148 -10.101 17.389 1.00 87.06 97 SER A CA 1
ATOM 756 C C . SER A 1 97 ? -19.254 -10.804 16.589 1.00 87.06 97 SER A C 1
ATOM 758 O O . SER A 1 97 ? -19.389 -10.600 15.380 1.00 87.06 97 SER A O 1
ATOM 760 N N . LEU A 1 98 ? -20.122 -11.569 17.262 1.00 87.56 98 LEU A N 1
ATOM 761 C CA . LEU A 1 98 ? -21.292 -12.198 16.641 1.00 87.56 98 LEU A CA 1
ATOM 762 C C . LEU A 1 98 ? -22.313 -11.171 16.128 1.00 87.56 98 LEU A C 1
ATOM 764 O O . LEU A 1 98 ? -22.974 -11.427 15.118 1.00 87.56 98 LEU A O 1
ATOM 768 N N . ILE A 1 99 ? -22.432 -10.017 16.792 1.00 85.94 99 ILE A N 1
ATOM 769 C CA . ILE A 1 99 ? -23.292 -8.912 16.348 1.00 85.94 99 ILE A CA 1
ATOM 770 C C . ILE A 1 99 ? -22.660 -8.172 15.160 1.00 85.94 99 ILE A C 1
ATOM 772 O O . ILE A 1 99 ? -23.358 -7.893 14.185 1.00 85.94 99 ILE A O 1
ATOM 776 N N . SER A 1 100 ? -21.357 -7.867 15.211 1.00 84.06 100 SER A N 1
ATOM 777 C CA . SER A 1 100 ? -20.677 -7.073 14.175 1.00 84.06 100 SER A CA 1
ATOM 778 C C . SER A 1 100 ? -20.378 -7.851 12.890 1.00 84.06 100 SER A C 1
ATOM 780 O O . SER A 1 100 ? -20.280 -7.246 11.820 1.00 84.06 100 SER A O 1
ATOM 782 N N . LYS A 1 101 ? -20.227 -9.184 12.967 1.00 80.75 101 LYS A N 1
ATOM 783 C CA . LYS A 1 101 ? -19.946 -10.095 11.837 1.00 80.75 101 LYS A CA 1
ATOM 784 C C . LYS A 1 101 ? -18.808 -9.630 10.909 1.00 80.75 101 LYS A C 1
ATOM 786 O O . LYS A 1 101 ? -18.855 -9.893 9.711 1.00 80.75 101 LYS A O 1
ATOM 791 N N . ASN A 1 102 ? -17.789 -8.951 11.443 1.00 74.56 102 ASN A N 1
ATOM 792 C CA . ASN A 1 102 ? -16.681 -8.329 10.690 1.00 74.56 102 ASN A CA 1
ATOM 793 C C . ASN A 1 102 ? -17.079 -7.202 9.719 1.00 74.56 102 ASN A C 1
ATOM 795 O O . ASN A 1 102 ? -16.263 -6.779 8.903 1.00 74.56 102 ASN A O 1
ATOM 799 N N . ILE A 1 103 ? -18.316 -6.716 9.778 1.00 77.69 103 ILE A N 1
ATOM 800 C CA . ILE A 1 103 ? -18.789 -5.634 8.909 1.00 77.69 103 ILE A CA 1
ATOM 801 C C . ILE A 1 103 ? -18.601 -4.294 9.611 1.00 77.69 103 ILE A C 1
ATOM 803 O O . ILE A 1 103 ? -18.314 -3.293 8.962 1.00 77.69 103 ILE A O 1
ATOM 807 N N . SER A 1 104 ? -18.763 -4.248 10.932 1.00 79.12 104 SER A N 1
ATOM 808 C CA . SER A 1 104 ? -18.724 -3.001 11.683 1.00 79.12 104 SER A CA 1
ATOM 809 C C . SER A 1 104 ? -17.510 -2.859 12.593 1.00 79.12 104 SER A C 1
ATOM 811 O O . SER A 1 104 ? -16.834 -3.824 12.949 1.00 79.12 104 SER A O 1
ATOM 813 N N . LEU A 1 105 ? -17.224 -1.605 12.935 1.00 84.88 105 LEU A N 1
ATOM 814 C CA . LEU A 1 105 ? -16.123 -1.230 13.805 1.00 84.88 105 LEU A CA 1
ATOM 815 C C . LEU A 1 105 ? -16.443 -1.639 15.249 1.00 84.88 105 LEU A C 1
ATOM 817 O O . LEU A 1 105 ? -17.490 -1.272 15.787 1.00 84.88 105 LEU A O 1
ATOM 821 N N . LEU A 1 106 ? -15.534 -2.406 15.852 1.00 87.25 106 LEU A N 1
ATOM 822 C CA . LEU A 1 106 ? -15.595 -2.863 17.237 1.00 87.25 106 LEU A CA 1
ATOM 823 C C . LEU A 1 106 ? -14.366 -2.329 17.976 1.00 87.25 106 LEU A C 1
ATOM 825 O O . LEU A 1 106 ? -13.237 -2.625 17.587 1.00 87.25 106 LEU A O 1
ATOM 829 N N . ILE A 1 107 ? -14.588 -1.546 19.030 1.00 88.38 107 ILE A N 1
ATOM 830 C CA . ILE A 1 107 ? -13.532 -1.032 19.914 1.00 88.38 107 ILE A CA 1
ATOM 831 C C . ILE A 1 107 ? -13.741 -1.635 21.301 1.00 88.38 107 ILE A C 1
ATOM 833 O O . ILE A 1 107 ? -14.853 -1.598 21.821 1.00 88.38 107 ILE A O 1
ATOM 837 N N . CYS A 1 108 ? -12.681 -2.169 21.906 1.00 85.44 108 CYS A N 1
ATOM 838 C CA . CYS A 1 108 ? -12.696 -2.599 23.304 1.00 85.44 108 CYS A CA 1
ATOM 839 C C . CYS A 1 108 ? -12.064 -1.515 24.179 1.00 85.44 108 CYS A C 1
ATOM 841 O O . CYS A 1 108 ? -10.928 -1.113 23.925 1.00 85.44 108 CYS A O 1
ATOM 843 N N . GLU A 1 109 ? -12.784 -1.072 25.205 1.00 83.06 109 GLU A N 1
ATOM 844 C CA . GLU A 1 109 ? -12.276 -0.135 26.211 1.00 83.06 109 GLU A CA 1
ATOM 845 C C . GLU A 1 109 ? -11.876 -0.884 27.491 1.00 83.06 109 GLU A C 1
ATOM 847 O O . GLU A 1 109 ? -12.534 -1.861 27.881 1.00 83.06 109 GLU A O 1
ATOM 852 N N . ILE A 1 110 ? -10.775 -0.428 28.104 1.00 76.19 110 ILE A N 1
ATOM 853 C CA . ILE A 1 110 ? -10.168 -0.972 29.331 1.00 76.19 110 ILE A CA 1
ATOM 854 C C . ILE A 1 110 ? -10.678 -0.220 30.561 1.00 76.19 110 ILE A C 1
ATOM 856 O O . ILE A 1 110 ? -10.779 1.018 30.472 1.00 76.19 110 ILE A O 1
#

Sequence (110 aa):
MWLSLSGAILCTVVMFLICWITALLTLILILALYLIIVYRKPDVNWGSTAQAQTYRSALEAVQGLNHVEEHVKNYQPQILVLTGLPSARPALIDFASLISKNISLLICEI

Radius of gyration: 24.26 Å; chains: 1; bounding box: 51×28×62 Å

Secondary structure (DSSP, 8-state):
-HHHHHHHHHHHHHHHHH-HHHHHHHHHHHHHHHHHHHHH----TT--HHHHHHHHHHHHHHHHHTTS-S--SS----EEEE-SSGGG-HHHHHHHHHHHTTTS-EEEE-

InterPro domains:
  IPR004841 Amino acid permease/SLC12A domain [PF00324] (1-80)
  IPR004842 SLC12A transporter family [PTHR11827] (1-108)